Protein AF-A0A534LHX9-F1 (afdb_monomer_lite)

Structure (mmCIF, N/CA/C/O backbone):
data_AF-A0A534LHX9-F1
#
_entry.id   AF-A0A534LHX9-F1
#
loop_
_atom_site.group_PDB
_atom_site.id
_atom_site.type_symbol
_atom_site.label_atom_id
_atom_site.label_alt_id
_atom_site.label_comp_id
_atom_site.label_asym_id
_atom_site.label_entity_id
_atom_site.label_seq_id
_atom_site.pdbx_PDB_ins_code
_atom_site.Cartn_x
_atom_site.Cartn_y
_atom_site.Cartn_z
_atom_site.occupancy
_atom_site.B_iso_or_equiv
_atom_site.auth_seq_id
_atom_site.auth_comp_id
_atom_site.auth_asym_id
_atom_site.auth_atom_id
_atom_site.pdbx_PDB_model_num
ATOM 1 N N . MET A 1 1 ? -5.494 -17.357 -0.992 1.00 77.38 1 MET A N 1
ATOM 2 C CA . MET A 1 1 ? -5.774 -15.939 -0.676 1.00 77.38 1 MET A CA 1
ATOM 3 C C . MET A 1 1 ? -6.756 -15.791 0.473 1.00 77.38 1 MET A C 1
ATOM 5 O O . MET A 1 1 ? -6.434 -15.055 1.386 1.00 77.38 1 MET A O 1
ATOM 9 N N . GLU A 1 2 ? -7.878 -16.519 0.513 1.00 86.06 2 GLU A N 1
ATOM 10 C CA . GLU A 1 2 ? -8.877 -16.344 1.586 1.00 86.06 2 GLU A CA 1
ATOM 11 C C . GLU A 1 2 ? -8.335 -16.541 3.015 1.00 86.06 2 GLU A C 1
ATOM 13 O O . GLU A 1 2 ? -8.544 -15.684 3.865 1.00 86.06 2 GLU A O 1
ATOM 18 N N . ALA A 1 3 ? -7.594 -17.622 3.283 1.00 89.56 3 ALA A N 1
ATOM 19 C CA . ALA A 1 3 ? -7.007 -17.845 4.611 1.00 89.56 3 ALA A CA 1
ATOM 20 C C . ALA A 1 3 ? -6.029 -16.727 5.024 1.00 89.56 3 ALA A C 1
ATOM 22 O O . ALA A 1 3 ? -5.927 -16.385 6.199 1.00 89.56 3 ALA A O 1
ATOM 23 N N . TYR A 1 4 ? -5.335 -16.141 4.045 1.00 91.50 4 TYR A N 1
ATOM 24 C CA . TYR A 1 4 ? -4.425 -15.023 4.270 1.00 91.50 4 TYR A CA 1
ATOM 25 C C . TYR A 1 4 ? -5.195 -13.738 4.602 1.00 91.50 4 TYR A C 1
ATOM 27 O O . TYR A 1 4 ? -4.861 -13.075 5.577 1.00 91.50 4 TYR A O 1
ATOM 35 N N . ASP A 1 5 ? -6.261 -13.431 3.858 1.00 94.44 5 ASP A N 1
ATOM 36 C CA . ASP A 1 5 ? -7.147 -12.296 4.144 1.00 94.44 5 ASP A CA 1
ATOM 37 C C . ASP A 1 5 ? -7.748 -12.379 5.555 1.00 94.44 5 ASP A C 1
ATOM 39 O O . ASP A 1 5 ? -7.670 -11.421 6.315 1.00 94.44 5 ASP A O 1
ATOM 43 N N . VAL A 1 6 ? -8.255 -13.552 5.953 1.00 95.00 6 VAL A N 1
ATOM 44 C CA . VAL A 1 6 ? -8.791 -13.773 7.309 1.00 95.00 6 VAL A CA 1
ATOM 45 C C . VAL A 1 6 ? -7.724 -13.544 8.382 1.00 95.00 6 VAL A C 1
ATOM 47 O O . VAL A 1 6 ? -7.992 -12.890 9.386 1.00 95.00 6 VAL A O 1
ATOM 50 N N . ALA A 1 7 ? -6.504 -14.046 8.181 1.00 94.81 7 ALA A N 1
ATOM 51 C CA . ALA A 1 7 ? -5.428 -13.864 9.151 1.00 94.81 7 ALA A CA 1
ATOM 52 C C . ALA A 1 7 ? -5.038 -12.383 9.322 1.00 94.81 7 ALA A C 1
ATOM 54 O O . ALA A 1 7 ? -4.829 -11.925 10.448 1.00 94.81 7 ALA A O 1
ATOM 55 N N . VAL A 1 8 ? -4.964 -11.628 8.219 1.00 92.69 8 VAL A N 1
ATOM 56 C CA . VAL A 1 8 ? -4.650 -10.191 8.243 1.00 92.69 8 VAL A CA 1
ATOM 57 C C . VAL A 1 8 ? -5.782 -9.394 8.894 1.00 92.69 8 VAL A C 1
ATOM 59 O O . VAL A 1 8 ? -5.520 -8.577 9.777 1.00 92.69 8 VAL A O 1
ATOM 62 N N . GLU A 1 9 ? -7.031 -9.660 8.515 1.00 94.12 9 GLU A N 1
ATOM 63 C CA . GLU A 1 9 ? -8.220 -9.052 9.117 1.00 94.12 9 GLU A CA 1
ATOM 64 C C . GLU A 1 9 ? -8.238 -9.262 10.638 1.00 94.12 9 GLU A C 1
ATOM 66 O O . GLU A 1 9 ? -8.324 -8.297 11.401 1.00 94.12 9 GLU A O 1
ATOM 71 N N . SER A 1 10 ? -8.039 -10.501 11.088 1.00 92.06 10 SER A N 1
ATOM 72 C CA . SER A 1 10 ? -8.061 -10.851 12.509 1.00 92.06 10 SER A CA 1
ATOM 73 C C . SER A 1 10 ? -6.939 -10.176 13.302 1.00 92.06 10 SER A C 1
ATOM 75 O O . SER A 1 10 ? -7.162 -9.737 14.437 1.00 92.06 10 SER A O 1
ATOM 77 N N . LEU A 1 11 ? -5.747 -10.034 12.710 1.00 91.19 11 LEU A N 1
ATOM 78 C CA . LEU A 1 11 ? -4.638 -9.285 13.305 1.00 91.19 11 LEU A CA 1
ATOM 79 C C . LEU A 1 11 ? -5.000 -7.805 13.484 1.00 91.19 11 LEU A C 1
ATOM 81 O O . LEU A 1 11 ? -4.835 -7.258 14.576 1.00 91.19 11 LEU A O 1
ATOM 85 N N . LEU A 1 12 ? -5.528 -7.159 12.441 1.00 88.75 12 LEU A N 1
ATOM 86 C CA . LEU A 1 12 ? -5.931 -5.753 12.503 1.00 88.75 12 LEU A CA 1
ATOM 87 C C . LEU A 1 12 ? -7.052 -5.526 13.525 1.00 88.75 12 LEU A C 1
ATOM 89 O O . LEU A 1 12 ? -7.005 -4.562 14.294 1.00 88.75 12 LEU A O 1
ATOM 93 N N . ALA A 1 13 ? -8.024 -6.438 13.593 1.00 88.06 13 ALA A N 1
ATOM 94 C CA . ALA A 1 13 ? -9.091 -6.393 14.584 1.00 88.06 13 ALA A CA 1
ATOM 95 C C . ALA A 1 13 ? -8.539 -6.523 16.016 1.00 88.06 13 ALA A C 1
ATOM 97 O O . ALA A 1 13 ? -8.968 -5.803 16.920 1.00 88.06 13 ALA A O 1
ATOM 98 N N . ALA A 1 14 ? -7.555 -7.401 16.237 1.00 87.62 14 ALA A N 1
ATOM 99 C CA . ALA A 1 14 ? -6.890 -7.536 17.530 1.00 87.62 14 ALA A CA 1
ATOM 100 C C . ALA A 1 14 ? -6.117 -6.265 17.924 1.00 87.62 14 ALA A C 1
ATOM 102 O O . ALA A 1 14 ? -6.218 -5.829 19.071 1.00 87.62 14 ALA A O 1
ATOM 103 N N . MET A 1 15 ? -5.413 -5.630 16.979 1.00 85.00 15 MET A N 1
ATOM 104 C CA . MET A 1 15 ? -4.697 -4.366 17.207 1.00 85.00 15 MET A CA 1
ATOM 105 C C . MET A 1 15 ? -5.636 -3.209 17.568 1.00 85.00 15 MET A C 1
ATOM 107 O O . MET A 1 15 ? -5.311 -2.393 18.432 1.00 85.00 15 MET A O 1
ATOM 111 N N . LEU A 1 16 ? -6.813 -3.136 16.937 1.00 82.06 16 LEU A N 1
ATOM 112 C CA . LEU A 1 16 ? -7.829 -2.153 17.313 1.00 82.06 16 LEU A CA 1
ATOM 113 C C . LEU A 1 16 ? -8.329 -2.367 18.743 1.00 82.06 16 LEU A C 1
ATOM 115 O O . LEU A 1 16 ? -8.504 -1.392 19.473 1.00 82.06 16 LEU A O 1
ATOM 119 N N . ARG A 1 17 ? -8.543 -3.622 19.159 1.00 80.62 17 ARG A N 1
ATOM 120 C CA . ARG A 1 17 ? -9.022 -3.956 20.510 1.00 80.62 17 ARG A CA 1
ATOM 121 C C . ARG A 1 17 ? -7.969 -3.703 21.591 1.00 80.62 17 ARG A C 1
ATOM 123 O O . ARG A 1 17 ? -8.324 -3.242 22.671 1.00 80.62 17 ARG A O 1
ATOM 130 N N . SER A 1 18 ? -6.690 -3.951 21.309 1.00 77.44 18 SER A N 1
ATOM 131 C CA . SER A 1 18 ? -5.619 -3.918 22.318 1.00 77.44 18 SER A CA 1
ATOM 132 C C . SER A 1 18 ? -5.132 -2.524 22.724 1.00 77.44 18 SER A C 1
ATOM 134 O O . SER A 1 18 ? -4.439 -2.403 23.733 1.00 77.44 18 SER A O 1
ATOM 136 N N . ARG A 1 19 ? -5.473 -1.454 21.988 1.00 70.12 19 ARG A N 1
ATOM 137 C CA . ARG A 1 19 ? -5.071 -0.094 22.393 1.00 70.12 19 ARG A CA 1
ATOM 138 C C . ARG A 1 19 ? -5.670 0.292 23.755 1.00 70.12 19 ARG A C 1
ATOM 140 O O . ARG A 1 19 ? -6.773 -0.121 24.104 1.00 70.12 19 ARG A O 1
ATOM 147 N N . GLY A 1 20 ? -4.936 1.083 24.537 1.00 61.03 20 GLY A N 1
ATOM 148 C CA . GLY A 1 20 ? -5.417 1.643 25.805 1.00 61.03 20 GLY A CA 1
ATOM 149 C C . GLY A 1 20 ? -6.335 2.863 25.607 1.00 61.03 20 GLY A C 1
ATOM 150 O O . GLY A 1 20 ? -6.548 3.291 24.473 1.00 61.03 20 GLY A O 1
ATOM 151 N N . PRO A 1 21 ? -6.866 3.458 26.691 1.00 58.38 21 PRO A N 1
ATOM 152 C CA . PRO A 1 21 ? -7.695 4.673 26.652 1.00 58.38 21 PRO A CA 1
ATOM 153 C C . PRO A 1 21 ? -6.949 5.950 26.213 1.00 58.38 21 PRO A C 1
ATOM 155 O O . PRO A 1 21 ? -7.540 7.025 26.151 1.00 58.38 21 PRO A O 1
ATOM 158 N N . SER A 1 22 ? -5.643 5.867 25.951 1.00 55.41 22 SER A N 1
ATOM 159 C CA . SER A 1 22 ? -4.772 7.011 25.693 1.00 55.41 22 SER A CA 1
ATOM 160 C C . SER A 1 22 ? -4.939 7.581 24.276 1.00 55.41 22 SER A C 1
ATOM 162 O O . SER A 1 22 ? -4.227 7.217 23.345 1.00 55.41 22 SER A O 1
ATOM 164 N N . GLY A 1 23 ? -5.871 8.527 24.139 1.00 53.28 23 GLY A N 1
ATOM 165 C CA . GLY A 1 23 ? -5.784 9.728 23.289 1.00 53.28 23 GLY A CA 1
ATOM 166 C C . GLY A 1 23 ? -5.866 9.588 21.76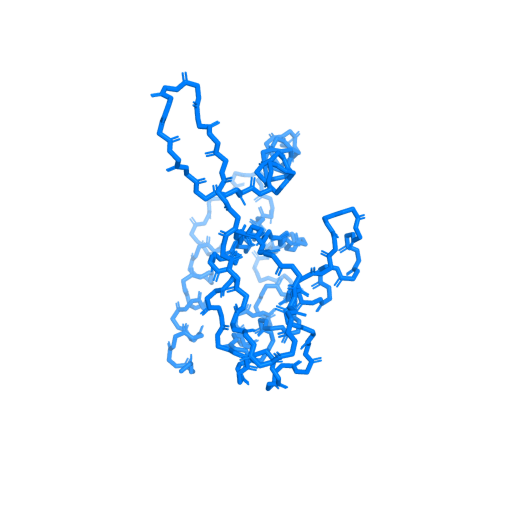4 1.00 53.28 23 GLY A C 1
ATOM 167 O O . GLY A 1 23 ? -6.494 10.423 21.124 1.00 53.28 23 GLY A O 1
ATOM 168 N N . GLN A 1 24 ? -5.287 8.556 21.150 1.00 60.25 24 GLN A N 1
ATOM 169 C CA . GLN A 1 24 ? -5.386 8.374 19.702 1.00 60.25 24 GLN A CA 1
ATOM 170 C C . GLN A 1 24 ? -6.580 7.495 19.352 1.00 60.25 24 GLN A C 1
ATOM 172 O O . GLN A 1 24 ? -6.511 6.265 19.409 1.00 60.25 24 GLN A O 1
ATOM 177 N N . SER A 1 25 ? -7.663 8.151 18.945 1.00 66.25 25 SER A N 1
ATOM 178 C CA . SER A 1 25 ? -8.908 7.515 18.520 1.00 66.25 25 SER A CA 1
ATOM 179 C C . SER A 1 25 ? -8.758 6.676 17.244 1.00 66.25 25 SER A C 1
ATOM 181 O O . SER A 1 25 ? -9.617 5.829 16.979 1.00 66.25 25 SER A O 1
ATOM 183 N N . HIS A 1 26 ? -7.704 6.896 16.440 1.00 76.50 26 HIS A N 1
ATOM 184 C CA . HIS A 1 26 ? -7.556 6.268 15.125 1.00 76.50 26 HIS A CA 1
ATOM 185 C C . HIS A 1 26 ? -6.271 5.437 14.961 1.00 76.50 26 HIS A C 1
ATOM 187 O O . HIS A 1 26 ? -5.193 5.818 15.419 1.00 76.50 26 HIS A O 1
ATOM 193 N N . LEU A 1 27 ? -6.377 4.316 14.238 1.00 84.62 27 LEU A N 1
ATOM 194 C CA . LEU A 1 27 ? -5.227 3.593 13.678 1.00 84.62 27 LEU A CA 1
ATOM 195 C C . LEU A 1 27 ? -5.035 4.027 12.219 1.00 84.62 27 LEU A C 1
ATOM 197 O O . LEU A 1 27 ? -6.017 4.100 11.492 1.00 84.62 27 LEU A O 1
ATOM 201 N N . HIS A 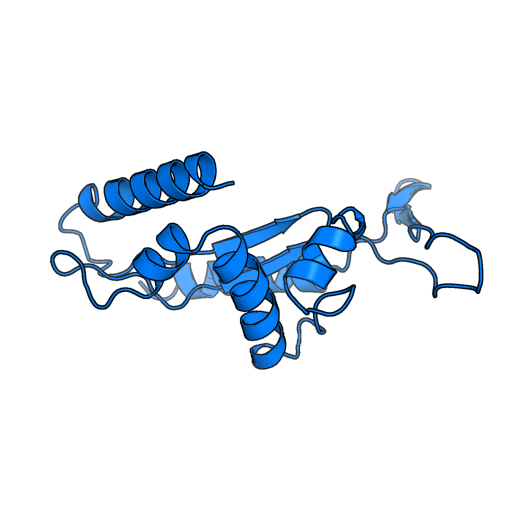1 28 ? -3.807 4.293 11.771 1.00 88.25 28 HIS A N 1
ATOM 202 C CA . HIS A 1 28 ? -3.524 4.707 10.390 1.00 88.25 28 HIS A CA 1
ATOM 203 C C . HIS A 1 28 ? -3.010 3.515 9.568 1.00 88.25 28 HIS A C 1
ATOM 205 O O . HIS A 1 28 ? -1.841 3.156 9.718 1.00 88.25 28 HIS A O 1
ATOM 211 N N . PRO A 1 29 ? -3.835 2.879 8.713 1.00 90.00 29 PRO A N 1
ATOM 212 C CA . PRO A 1 29 ? -3.363 1.807 7.847 1.00 90.00 29 PRO A CA 1
ATOM 213 C C . PRO A 1 29 ? -2.417 2.369 6.788 1.00 90.00 29 PRO A C 1
ATOM 215 O O . PRO A 1 29 ? -2.745 3.333 6.091 1.00 90.00 29 PRO A O 1
ATOM 218 N N . ILE A 1 30 ? -1.265 1.726 6.639 1.00 92.12 30 ILE A N 1
ATOM 219 C CA . ILE A 1 30 ? -0.313 1.999 5.568 1.00 92.12 30 ILE A CA 1
ATOM 220 C C . ILE A 1 30 ? -0.097 0.696 4.807 1.00 92.12 30 ILE A C 1
ATOM 222 O O . ILE A 1 30 ? 0.377 -0.285 5.376 1.00 92.12 30 ILE A O 1
ATOM 226 N N . PHE A 1 31 ? -0.434 0.697 3.522 1.00 91.56 31 PHE A N 1
ATOM 227 C CA . PHE A 1 31 ? -0.198 -0.427 2.626 1.00 91.56 31 PHE A CA 1
ATOM 228 C C . PHE A 1 31 ? 0.990 -0.108 1.725 1.00 91.56 31 PHE A C 1
ATOM 230 O O . PHE A 1 31 ? 0.987 0.893 1.006 1.00 91.56 31 PHE A O 1
ATOM 237 N N . VAL A 1 32 ? 2.002 -0.975 1.763 1.00 90.25 32 VAL A N 1
ATOM 238 C CA . VAL A 1 32 ? 3.198 -0.863 0.925 1.00 90.25 32 VAL A CA 1
ATOM 239 C C . VAL A 1 32 ? 3.232 -2.045 -0.033 1.00 90.25 32 VAL A C 1
ATOM 241 O O . VAL A 1 32 ? 3.485 -3.181 0.366 1.00 90.25 32 VAL A O 1
ATOM 244 N N . PHE A 1 33 ? 2.991 -1.773 -1.310 1.00 88.12 33 PHE A N 1
ATOM 245 C CA . PHE A 1 33 ? 3.135 -2.750 -2.381 1.00 88.12 33 PHE A CA 1
ATOM 246 C C . PHE A 1 33 ? 4.605 -2.793 -2.765 1.00 88.12 33 PHE A C 1
ATOM 248 O O . PHE A 1 33 ? 5.152 -1.791 -3.211 1.00 88.12 33 PHE A O 1
ATOM 255 N N . THR A 1 34 ? 5.270 -3.923 -2.551 1.00 84.06 34 THR A N 1
ATOM 256 C CA . THR A 1 34 ? 6.701 -4.064 -2.850 1.00 84.06 34 THR A CA 1
ATOM 257 C C . THR A 1 34 ? 6.917 -4.882 -4.112 1.00 84.06 34 THR A C 1
ATOM 259 O O . THR A 1 34 ? 6.109 -5.754 -4.429 1.00 84.06 34 THR A O 1
ATOM 262 N N . LYS A 1 35 ? 8.025 -4.605 -4.812 1.00 79.31 35 LYS A N 1
ATOM 263 C CA . LYS A 1 35 ? 8.429 -5.294 -6.045 1.00 79.31 35 LYS A CA 1
ATOM 264 C C . LYS A 1 35 ? 7.331 -5.273 -7.108 1.00 79.31 35 LYS A C 1
ATOM 266 O O . LYS A 1 35 ? 6.975 -6.312 -7.660 1.00 79.31 35 LYS A O 1
ATOM 271 N N . PHE A 1 36 ? 6.762 -4.095 -7.372 1.00 77.44 36 PHE A N 1
ATOM 272 C CA . PHE A 1 36 ? 5.673 -3.965 -8.342 1.00 77.44 36 PHE A CA 1
ATOM 273 C C . PHE A 1 36 ? 6.070 -4.440 -9.752 1.00 77.44 36 PHE A C 1
ATOM 275 O O . PHE A 1 36 ? 5.258 -5.003 -10.475 1.00 77.44 36 PHE A O 1
ATOM 282 N N . ASP A 1 37 ? 7.353 -4.314 -10.093 1.00 70.44 37 ASP A N 1
ATOM 283 C CA . ASP A 1 37 ? 7.992 -4.877 -11.289 1.00 70.44 37 ASP A CA 1
ATOM 284 C C . ASP A 1 37 ? 7.873 -6.408 -11.418 1.00 70.44 37 ASP A C 1
ATOM 286 O O . ASP A 1 37 ? 8.023 -6.956 -12.508 1.00 70.44 37 ASP A O 1
ATOM 290 N N . SER A 1 38 ? 7.610 -7.096 -10.307 1.00 70.62 38 SER A N 1
ATOM 291 C CA . SER A 1 38 ? 7.527 -8.552 -10.204 1.00 70.62 38 SER A CA 1
ATOM 292 C C . SER A 1 38 ? 6.099 -9.054 -9.954 1.00 70.62 38 SER A C 1
ATOM 294 O O . SER A 1 38 ? 5.907 -10.253 -9.739 1.00 70.62 38 SER A O 1
ATOM 296 N N . VAL A 1 39 ? 5.089 -8.174 -9.946 1.00 74.25 39 VAL A N 1
ATOM 297 C CA . VAL A 1 39 ? 3.694 -8.601 -9.770 1.00 74.25 39 VAL A CA 1
ATOM 298 C C . VAL A 1 39 ? 3.248 -9.365 -11.014 1.00 74.25 39 VAL A C 1
ATOM 300 O O . VAL A 1 39 ? 3.451 -8.914 -12.139 1.00 74.25 39 VAL A O 1
ATOM 303 N N . ASP A 1 40 ? 2.634 -10.535 -10.816 1.00 78.31 40 ASP A N 1
ATOM 304 C CA . ASP A 1 40 ? 2.122 -11.354 -11.917 1.00 78.31 40 ASP A CA 1
ATOM 305 C C . ASP A 1 40 ? 1.094 -10.547 -12.738 1.00 78.31 40 ASP A C 1
ATOM 307 O O . ASP A 1 40 ? 0.053 -10.159 -12.192 1.00 78.31 40 ASP A O 1
ATOM 311 N N . PRO A 1 41 ? 1.314 -10.338 -14.052 1.00 79.69 41 PRO A N 1
ATOM 312 C CA . PRO A 1 41 ? 0.352 -9.661 -14.915 1.00 79.69 41 PRO A CA 1
ATOM 313 C C . PRO A 1 41 ? -1.042 -10.291 -14.874 1.00 79.69 41 PRO A C 1
ATOM 315 O O . PRO A 1 41 ? -2.038 -9.601 -15.073 1.00 79.69 41 PRO A O 1
ATOM 318 N N . LYS A 1 42 ? -1.159 -11.597 -14.593 1.00 82.62 42 LYS A N 1
ATOM 319 C CA . LYS A 1 42 ? -2.465 -12.245 -14.411 1.00 82.62 42 LYS A CA 1
ATOM 320 C C . LYS A 1 42 ? -3.207 -11.707 -13.192 1.00 82.62 42 LYS A C 1
ATOM 322 O O . LYS A 1 42 ? -4.422 -11.561 -13.266 1.00 82.62 42 LYS A O 1
ATOM 327 N N . ALA A 1 43 ? -2.507 -11.395 -12.101 1.00 81.00 43 ALA A N 1
ATOM 328 C CA . ALA A 1 43 ? -3.113 -10.806 -10.911 1.00 81.00 43 ALA A CA 1
ATOM 329 C C . ALA A 1 43 ? -3.605 -9.376 -11.191 1.00 81.00 43 ALA A C 1
ATOM 331 O O . ALA A 1 43 ? -4.745 -9.052 -10.859 1.00 81.00 43 ALA A O 1
ATOM 332 N N . LEU A 1 44 ? -2.803 -8.565 -11.892 1.00 84.38 44 LEU A N 1
ATOM 333 C CA . LEU A 1 44 ? -3.188 -7.203 -12.295 1.00 84.38 44 LEU A CA 1
ATOM 334 C C . LEU A 1 44 ? -4.376 -7.202 -13.265 1.00 84.38 44 LEU A C 1
ATOM 336 O O . LEU A 1 44 ? -5.356 -6.490 -13.050 1.00 84.38 44 LEU A O 1
ATOM 340 N N . ARG A 1 45 ? -4.354 -8.081 -14.275 1.00 84.25 45 ARG A N 1
ATOM 341 C CA . ARG A 1 45 ? -5.486 -8.275 -15.197 1.00 84.25 45 ARG A CA 1
ATOM 342 C C . ARG A 1 45 ? -6.738 -8.746 -14.477 1.00 84.25 45 ARG A C 1
ATOM 344 O O . ARG A 1 45 ? -7.827 -8.277 -14.780 1.00 84.25 45 ARG A O 1
ATOM 351 N N . ALA A 1 46 ? -6.597 -9.657 -13.517 1.00 84.31 46 ALA A N 1
ATOM 352 C CA . ALA A 1 46 ? -7.723 -10.128 -12.727 1.00 84.31 46 ALA A CA 1
ATOM 353 C C . ALA A 1 46 ? -8.338 -8.989 -11.891 1.00 84.31 46 ALA A C 1
ATOM 355 O O . ALA A 1 46 ? -9.553 -8.950 -11.720 1.00 84.31 46 ALA A O 1
ATOM 356 N N . ALA A 1 47 ? -7.526 -8.046 -11.408 1.00 83.62 47 ALA A N 1
ATOM 357 C CA . ALA A 1 47 ? -7.990 -6.818 -10.761 1.00 83.62 47 ALA A CA 1
ATOM 358 C C . ALA A 1 47 ? -8.486 -5.742 -11.749 1.00 83.62 47 ALA A C 1
ATOM 360 O O . ALA A 1 47 ? -8.999 -4.721 -11.309 1.00 83.62 47 ALA A O 1
ATOM 361 N N . ASN A 1 48 ? -8.389 -5.970 -13.063 1.00 86.69 48 ASN A N 1
ATOM 362 C CA . ASN A 1 48 ? -8.738 -5.009 -14.111 1.00 86.69 48 ASN A CA 1
ATOM 363 C C . ASN A 1 48 ? -8.028 -3.652 -13.946 1.00 86.69 48 ASN A C 1
ATOM 365 O O . ASN A 1 48 ? -8.626 -2.589 -14.109 1.00 86.69 48 ASN A O 1
ATOM 369 N N . VAL A 1 49 ? -6.742 -3.694 -13.598 1.00 87.31 49 VAL A N 1
ATOM 370 C CA . VAL A 1 49 ? -5.895 -2.506 -13.464 1.00 87.31 49 VAL A CA 1
ATOM 371 C C . VAL A 1 49 ? -4.736 -2.550 -14.461 1.00 87.31 49 VAL A C 1
ATOM 373 O O . VAL A 1 49 ? -4.379 -3.615 -14.964 1.00 87.31 49 VAL A O 1
ATOM 376 N N . GLY A 1 50 ? -4.153 -1.385 -14.764 1.00 83.88 50 GLY A N 1
ATOM 377 C CA . GLY A 1 50 ? -2.979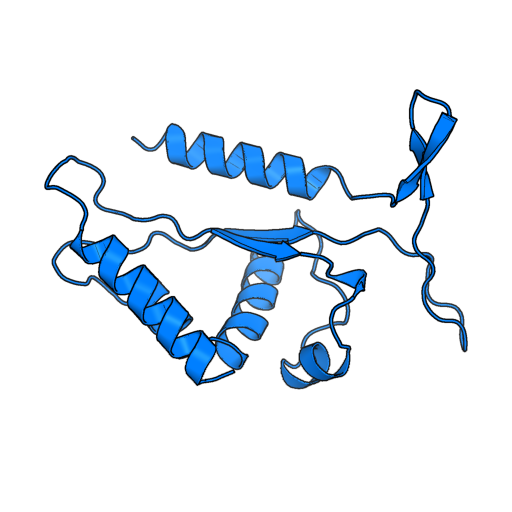 -1.290 -15.639 1.00 83.88 50 GLY A CA 1
ATOM 378 C C . GLY A 1 50 ? -1.740 -1.980 -15.057 1.00 83.88 50 GLY A C 1
ATOM 379 O O . GLY A 1 50 ? -1.676 -2.238 -13.858 1.00 83.88 50 GLY A O 1
ATOM 380 N N . ASP A 1 51 ? -0.732 -2.235 -15.892 1.00 78.69 51 ASP A N 1
ATOM 381 C CA . ASP A 1 51 ? 0.485 -2.975 -15.508 1.00 78.69 51 ASP A CA 1
ATOM 382 C C . ASP A 1 51 ? 1.404 -2.218 -14.526 1.00 78.69 51 ASP A C 1
ATOM 384 O O . ASP A 1 51 ? 2.307 -2.806 -13.937 1.00 78.69 51 ASP A O 1
ATOM 388 N N . ALA A 1 52 ? 1.182 -0.915 -14.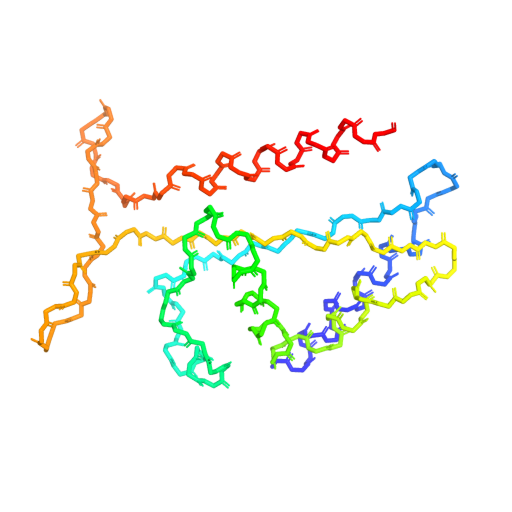342 1.00 81.31 52 ALA A N 1
ATOM 389 C CA . ALA A 1 52 ? 1.921 -0.067 -13.414 1.00 81.31 52 ALA A CA 1
ATOM 390 C C . ALA A 1 52 ? 0.959 0.859 -12.649 1.00 81.31 52 ALA A C 1
ATOM 392 O O . ALA A 1 52 ? -0.077 1.254 -13.201 1.00 81.31 52 ALA A O 1
ATOM 393 N N . PRO A 1 53 ? 1.285 1.240 -11.399 1.00 84.56 53 PRO A N 1
ATOM 394 C CA . PRO A 1 53 ? 0.479 2.190 -10.650 1.00 84.56 53 PRO A CA 1
ATOM 395 C C . PRO A 1 53 ? 0.553 3.588 -11.295 1.00 84.56 53 PRO A C 1
ATOM 397 O O . PRO A 1 53 ? 1.593 3.954 -11.851 1.00 84.56 53 PRO A O 1
ATOM 400 N N . PRO A 1 54 ? -0.507 4.411 -11.184 1.00 84.81 54 PRO A N 1
ATOM 401 C CA . PRO A 1 54 ? -0.476 5.816 -11.601 1.00 84.81 54 PRO A CA 1
ATOM 402 C C . PRO A 1 54 ? 0.622 6.593 -10.874 1.00 84.81 54 PRO A C 1
ATOM 404 O O . PRO A 1 54 ? 0.932 6.250 -9.745 1.00 84.81 54 PRO A O 1
ATOM 407 N N . GLU A 1 55 ? 1.165 7.665 -11.451 1.00 80.19 55 GLU A N 1
ATOM 408 C CA . GLU A 1 55 ? 2.209 8.503 -10.823 1.00 80.19 55 GLU A CA 1
ATOM 409 C C . GLU A 1 55 ? 1.867 8.946 -9.386 1.00 80.19 55 GLU A C 1
ATOM 411 O O . GLU A 1 55 ? 0.702 9.164 -9.050 1.00 80.19 55 GLU A O 1
ATOM 416 N N . ALA A 1 56 ? 2.888 9.113 -8.538 1.00 73.62 56 ALA A N 1
ATOM 417 C CA . ALA A 1 56 ? 2.730 9.449 -7.117 1.00 73.62 56 ALA A CA 1
ATOM 418 C C . ALA A 1 56 ? 1.940 10.744 -6.861 1.00 73.62 56 ALA A C 1
ATOM 420 O O . ALA A 1 56 ? 1.186 10.833 -5.895 1.00 73.62 56 ALA A O 1
ATOM 421 N N . GLU A 1 57 ? 2.061 11.721 -7.761 1.00 75.31 57 GLU A N 1
ATOM 422 C CA . GLU A 1 57 ? 1.353 13.006 -7.697 1.00 75.31 57 GLU A CA 1
ATOM 423 C C . GLU A 1 57 ? -0.166 12.852 -7.907 1.00 75.31 57 GLU A C 1
ATOM 425 O O . GLU A 1 57 ? -0.961 13.677 -7.456 1.00 75.31 57 GLU A O 1
ATOM 430 N N . LYS A 1 58 ? -0.606 11.756 -8.539 1.00 81.12 58 LYS A N 1
ATOM 431 C CA . LYS A 1 58 ? -2.016 11.458 -8.825 1.00 81.12 58 LYS A CA 1
ATOM 432 C C . LYS A 1 58 ? -2.650 10.677 -7.675 1.00 81.12 58 LYS A C 1
ATOM 434 O O . LYS A 1 58 ? -3.087 9.539 -7.848 1.00 81.12 58 LYS A O 1
ATOM 439 N N . ALA A 1 59 ? -2.738 11.309 -6.504 1.00 79.06 59 ALA A N 1
ATOM 440 C CA . ALA A 1 59 ? -3.192 10.674 -5.263 1.00 79.06 59 ALA A CA 1
ATOM 441 C C . ALA A 1 59 ? -4.539 9.930 -5.395 1.00 79.06 59 ALA A C 1
ATOM 443 O O . ALA A 1 59 ? -4.653 8.794 -4.948 1.00 79.06 59 ALA A O 1
ATOM 444 N N . GLY A 1 60 ? -5.542 10.530 -6.050 1.00 85.62 60 GLY A N 1
ATOM 445 C CA . GLY A 1 60 ? -6.860 9.908 -6.257 1.00 85.62 60 GLY A CA 1
ATOM 446 C C . GLY A 1 60 ? -6.794 8.611 -7.077 1.00 85.62 60 GLY A C 1
ATOM 447 O O . GLY A 1 60 ? -7.089 7.546 -6.535 1.00 85.62 60 GLY A O 1
ATOM 448 N N . PRO A 1 6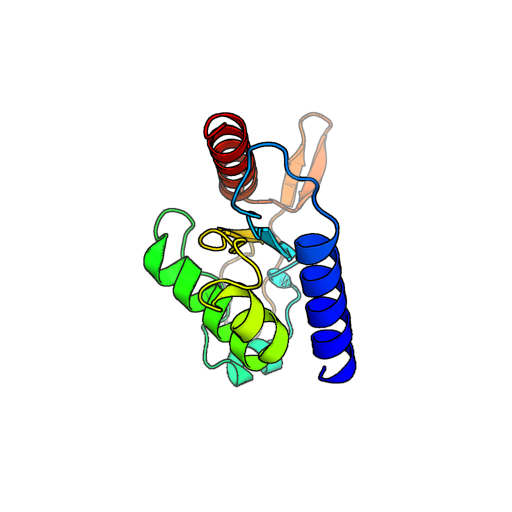1 ? -6.354 8.668 -8.350 1.00 86.69 61 PRO A N 1
ATOM 449 C CA . PRO A 1 61 ? -6.171 7.478 -9.183 1.00 86.69 61 PRO A CA 1
ATOM 450 C C . PRO A 1 61 ? -5.301 6.399 -8.533 1.00 86.69 61 PRO A C 1
ATOM 452 O O . PRO A 1 61 ? -5.582 5.209 -8.666 1.00 86.69 61 PRO A O 1
ATOM 455 N N . ARG A 1 62 ? -4.259 6.804 -7.801 1.00 87.19 62 ARG A N 1
ATOM 456 C CA . ARG A 1 62 ? -3.346 5.894 -7.107 1.00 87.19 62 ARG A CA 1
ATOM 457 C C . ARG A 1 62 ? -4.023 5.164 -5.944 1.00 87.19 62 ARG A C 1
ATOM 459 O O . ARG A 1 62 ? -3.861 3.951 -5.828 1.00 87.19 62 ARG A O 1
ATOM 466 N N . SER A 1 63 ? -4.829 5.858 -5.137 1.00 89.81 63 SER A N 1
ATOM 467 C CA . SER A 1 63 ? -5.670 5.219 -4.116 1.00 89.81 63 SER A CA 1
ATOM 468 C C . SER A 1 63 ? -6.662 4.240 -4.743 1.00 89.81 63 SER A C 1
ATOM 470 O O . SER A 1 63 ? -6.733 3.099 -4.303 1.00 89.81 63 SER A O 1
ATOM 472 N N . THR A 1 64 ? -7.366 4.636 -5.810 1.00 91.62 64 THR A N 1
ATOM 473 C CA . THR A 1 64 ? -8.318 3.754 -6.508 1.00 91.62 64 THR A CA 1
ATOM 474 C C . THR A 1 64 ? -7.642 2.494 -7.044 1.00 91.62 64 THR A C 1
ATOM 476 O O . THR A 1 64 ? -8.175 1.395 -6.895 1.00 91.62 64 THR A O 1
ATOM 479 N N . TYR A 1 65 ? -6.449 2.633 -7.624 1.00 91.62 65 TYR A N 1
ATOM 480 C CA . TYR A 1 65 ? -5.656 1.510 -8.115 1.00 91.62 65 TYR A CA 1
ATOM 481 C C . TYR A 1 65 ? -5.307 0.525 -6.988 1.00 91.62 65 TYR A C 1
ATOM 483 O O . TYR A 1 65 ? -5.537 -0.677 -7.117 1.00 91.62 65 TYR A O 1
ATOM 491 N N . ALA A 1 66 ? -4.803 1.034 -5.859 1.00 92.25 66 ALA A N 1
ATOM 492 C CA . ALA A 1 66 ? -4.441 0.216 -4.701 1.00 92.25 66 ALA A CA 1
ATOM 493 C C . ALA A 1 66 ? -5.655 -0.508 -4.110 1.00 92.25 66 ALA A C 1
ATOM 495 O O . ALA A 1 66 ? -5.609 -1.709 -3.848 1.00 92.25 66 ALA A O 1
ATOM 496 N N . GLU A 1 67 ? -6.744 0.234 -3.918 1.00 93.06 67 GLU A N 1
ATOM 497 C CA . GLU A 1 67 ? -7.988 -0.282 -3.362 1.00 93.06 67 GLU A CA 1
ATOM 498 C C . GLU A 1 67 ? -8.582 -1.374 -4.245 1.00 93.06 67 GLU A C 1
ATOM 500 O O . GLU A 1 67 ? -8.975 -2.407 -3.724 1.00 93.06 67 GLU A O 1
ATOM 505 N N . THR A 1 68 ? -8.546 -1.216 -5.570 1.00 93.50 68 THR A N 1
ATOM 506 C CA . THR A 1 68 ? -9.035 -2.242 -6.506 1.00 93.50 68 THR A CA 1
ATOM 507 C C . THR A 1 68 ? -8.255 -3.554 -6.370 1.00 93.50 68 THR A C 1
ATOM 509 O O . THR A 1 68 ? -8.844 -4.637 -6.360 1.00 93.50 68 THR A O 1
ATOM 512 N N . ILE A 1 69 ? -6.927 -3.477 -6.215 1.00 90.94 69 ILE A N 1
ATOM 513 C CA . ILE A 1 69 ? -6.091 -4.663 -5.977 1.00 90.94 69 ILE A CA 1
ATOM 514 C C . ILE A 1 69 ? -6.442 -5.292 -4.620 1.00 90.94 69 ILE A C 1
ATOM 516 O O . ILE A 1 69 ? -6.657 -6.503 -4.535 1.00 90.94 69 ILE A O 1
ATOM 520 N N . LEU A 1 70 ? -6.518 -4.490 -3.556 1.00 92.12 70 LEU A N 1
ATOM 521 C CA . LEU A 1 70 ? -6.776 -4.994 -2.204 1.00 92.12 70 LEU A CA 1
ATOM 522 C C . LEU A 1 70 ? -8.193 -5.538 -2.045 1.00 92.12 70 LEU A C 1
ATOM 524 O O . LEU A 1 70 ? -8.356 -6.559 -1.401 1.00 92.12 70 LEU A O 1
ATOM 528 N N . ASP A 1 71 ? -9.204 -4.943 -2.666 1.00 93.00 71 ASP A N 1
ATOM 529 C CA . ASP A 1 71 ? -10.583 -5.435 -2.603 1.00 93.00 71 ASP A CA 1
ATOM 530 C C . ASP A 1 71 ? -10.734 -6.801 -3.261 1.00 93.00 71 ASP A C 1
ATOM 532 O O . ASP A 1 71 ? -11.516 -7.637 -2.809 1.00 93.00 71 ASP A O 1
ATOM 536 N N . ARG A 1 72 ? -9.947 -7.071 -4.304 1.00 90.25 72 ARG A N 1
ATOM 537 C CA . ARG A 1 72 ? -9.934 -8.387 -4.938 1.00 90.25 72 ARG A CA 1
ATOM 538 C C . ARG A 1 72 ? -9.228 -9.441 -4.087 1.00 90.25 72 ARG A C 1
ATOM 540 O O . ARG A 1 72 ? -9.631 -10.603 -4.087 1.00 90.25 72 ARG A O 1
ATOM 547 N N . HIS A 1 73 ? -8.134 -9.066 -3.431 1.00 88.56 73 HIS A N 1
ATOM 548 C CA . HIS A 1 73 ? -7.221 -10.019 -2.800 1.00 88.56 73 HIS A CA 1
ATOM 549 C C . HIS A 1 73 ? -7.385 -10.143 -1.283 1.00 88.56 73 HIS A C 1
ATOM 551 O O . HIS A 1 73 ? -7.072 -11.203 -0.739 1.00 88.56 73 HIS A O 1
ATOM 557 N N . LEU A 1 74 ? -7.872 -9.089 -0.633 1.00 92.75 74 LEU A N 1
ATOM 558 C CA . LEU A 1 74 ? -8.082 -8.928 0.806 1.00 92.75 74 LEU A CA 1
ATOM 559 C C . LEU A 1 74 ? -9.446 -8.258 1.122 1.00 92.75 74 LEU A C 1
ATOM 561 O O . LEU A 1 74 ? -9.491 -7.244 1.831 1.00 92.75 74 LEU A O 1
ATOM 565 N N . PRO A 1 75 ? -10.573 -8.767 0.584 1.00 94.38 75 PRO A N 1
ATOM 566 C CA . PRO A 1 75 ? -11.882 -8.135 0.749 1.00 94.38 75 PRO A CA 1
ATOM 567 C C . PRO A 1 75 ? -12.314 -7.983 2.215 1.00 94.38 75 PRO A C 1
ATOM 569 O O . PRO A 1 75 ? -12.874 -6.947 2.576 1.00 94.38 75 PRO A O 1
ATOM 572 N N . LYS A 1 76 ? -12.051 -8.973 3.083 1.00 94.31 76 LYS A N 1
ATOM 573 C CA . LYS A 1 76 ? -12.436 -8.922 4.506 1.00 94.31 76 LYS A CA 1
ATOM 574 C C . LYS A 1 76 ? -11.606 -7.876 5.249 1.00 94.31 76 LYS A C 1
ATOM 576 O O . LYS A 1 76 ? -12.157 -7.057 5.984 1.00 94.31 76 LYS A O 1
ATOM 581 N N . THR A 1 77 ? -10.301 -7.839 4.985 1.00 93.88 77 THR A N 1
ATOM 582 C CA . THR A 1 77 ? -9.386 -6.821 5.519 1.00 93.88 77 THR A CA 1
ATOM 583 C C . THR A 1 77 ? -9.826 -5.413 5.119 1.00 93.88 77 THR A C 1
ATOM 585 O O . THR A 1 77 ? -9.915 -4.528 5.971 1.00 93.88 77 THR A O 1
ATOM 588 N N . MET A 1 78 ? -10.138 -5.183 3.839 1.00 94.31 78 MET A N 1
ATOM 589 C CA . MET A 1 78 ? -10.550 -3.859 3.363 1.00 94.31 78 MET A CA 1
ATOM 590 C C . MET A 1 78 ? -11.925 -3.448 3.891 1.00 94.31 78 MET A C 1
ATOM 592 O O . MET A 1 78 ? -12.122 -2.276 4.221 1.00 94.31 78 MET A O 1
ATOM 596 N N . ALA A 1 79 ? -12.856 -4.393 4.045 1.00 93.00 79 ALA A N 1
ATOM 597 C CA . ALA A 1 79 ? -14.135 -4.138 4.701 1.00 93.00 79 ALA A CA 1
ATOM 598 C C . ALA A 1 79 ? -13.943 -3.687 6.158 1.00 93.00 79 ALA A C 1
ATOM 600 O O . ALA A 1 79 ? -14.542 -2.694 6.573 1.00 93.00 79 ALA A O 1
ATOM 601 N N . LEU A 1 80 ? -13.054 -4.347 6.911 1.00 91.44 80 LEU A N 1
ATOM 602 C CA . LEU A 1 80 ? -12.702 -3.943 8.273 1.00 91.44 80 LEU A CA 1
ATOM 603 C C . LEU A 1 80 ? -12.057 -2.547 8.300 1.00 91.44 80 LEU A C 1
ATOM 605 O O . LEU A 1 80 ? -12.465 -1.704 9.099 1.00 91.44 80 LEU A O 1
ATOM 609 N N . VAL A 1 81 ? -11.103 -2.266 7.407 1.00 91.00 81 VAL A N 1
ATOM 610 C CA . VAL A 1 81 ? -10.429 -0.955 7.326 1.00 91.00 81 VAL A CA 1
ATOM 611 C C . VAL A 1 81 ? -11.409 0.178 7.009 1.00 91.00 81 VAL A C 1
ATOM 613 O O . VAL A 1 81 ? -11.261 1.283 7.526 1.00 91.00 81 VAL A O 1
ATOM 616 N N . ARG A 1 82 ? -12.430 -0.082 6.187 1.00 89.69 82 ARG A N 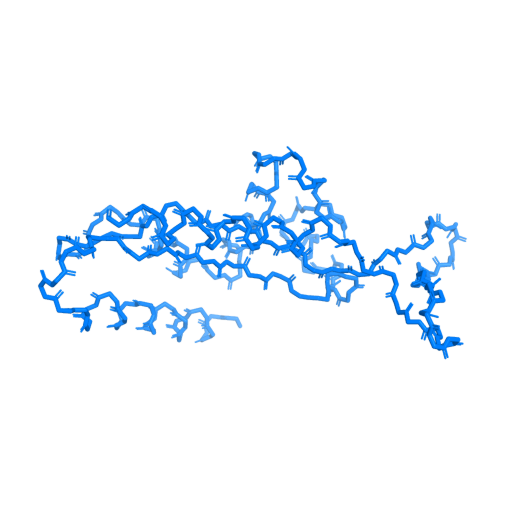1
ATOM 617 C CA . ARG A 1 82 ? -13.464 0.903 5.830 1.00 89.69 82 ARG A CA 1
ATOM 618 C C . ARG A 1 82 ? -14.642 0.950 6.805 1.00 89.69 82 ARG A C 1
ATOM 620 O O . ARG A 1 82 ? -15.501 1.822 6.662 1.00 89.69 82 ARG A O 1
ATOM 627 N N . SER A 1 83 ? -14.718 0.019 7.756 1.00 85.06 83 SER A N 1
ATOM 628 C CA . SER A 1 83 ? -15.852 -0.070 8.674 1.00 85.06 83 SER A CA 1
ATOM 629 C C . SER A 1 83 ? -15.994 1.210 9.503 1.00 85.06 83 SER A C 1
ATOM 631 O O . SER A 1 83 ? -15.024 1.813 9.973 1.00 85.06 83 SER A O 1
ATOM 633 N N . ARG A 1 84 ? -17.243 1.657 9.650 1.00 65.62 84 ARG A N 1
ATOM 634 C CA . ARG A 1 84 ? -17.584 2.809 10.480 1.00 65.62 84 ARG A CA 1
ATOM 635 C C . ARG A 1 84 ? -17.627 2.344 11.934 1.00 65.62 84 ARG A C 1
ATOM 637 O O . ARG A 1 84 ? -18.654 1.860 12.375 1.00 65.62 84 ARG A O 1
ATOM 644 N N . GLU A 1 85 ? -16.500 2.512 12.621 1.00 65.19 85 GLU A N 1
ATOM 645 C CA . GLU A 1 85 ? -16.346 2.440 14.081 1.00 65.19 85 GLU A CA 1
ATOM 646 C C . GLU A 1 85 ? -16.634 1.071 14.727 1.00 65.19 85 GLU A C 1
ATOM 648 O O . GLU A 1 85 ? -17.769 0.627 14.863 1.00 65.19 85 GLU A O 1
ATOM 653 N N . THR A 1 86 ? -15.574 0.436 15.231 1.00 61.41 86 THR A N 1
ATOM 654 C CA . THR A 1 86 ? -15.674 -0.740 16.101 1.00 61.41 86 THR A CA 1
ATOM 655 C C . THR A 1 86 ? -15.272 -0.301 17.504 1.00 61.41 86 THR A C 1
ATOM 657 O O . THR A 1 86 ? -14.113 0.033 17.747 1.00 61.41 86 THR A O 1
ATOM 660 N N . SER A 1 87 ? -16.229 -0.276 18.436 1.00 59.88 87 SER A N 1
ATOM 661 C CA . SER A 1 87 ? -15.971 0.008 19.859 1.00 59.88 87 SER A CA 1
ATOM 662 C C . SER A 1 87 ? -15.332 1.385 20.138 1.00 59.88 87 SER A C 1
ATOM 664 O O . SER A 1 87 ? -14.410 1.487 20.947 1.00 59.88 87 SER A O 1
ATOM 666 N N . GLY A 1 88 ? -15.787 2.449 19.464 1.00 64.38 88 GLY A N 1
ATOM 667 C CA . GLY A 1 88 ? -15.273 3.815 19.674 1.00 64.38 88 GLY A CA 1
ATOM 668 C C . GLY A 1 88 ? -13.922 4.101 19.005 1.00 64.38 88 GLY A C 1
ATOM 669 O O . GLY A 1 88 ? -13.311 5.145 19.234 1.00 64.38 88 GLY A O 1
ATOM 670 N N . ARG A 1 89 ? -13.410 3.151 18.212 1.00 72.56 89 ARG A N 1
ATOM 671 C CA . ARG A 1 89 ? -12.136 3.243 17.492 1.00 72.56 89 ARG A CA 1
ATOM 672 C C . ARG A 1 89 ? -12.384 3.022 16.014 1.00 72.56 89 ARG A C 1
ATOM 674 O O . ARG A 1 89 ? -13.174 2.162 15.623 1.00 72.56 89 ARG A O 1
ATOM 681 N N . LYS A 1 90 ? -11.685 3.784 15.180 1.00 81.56 90 LYS A N 1
ATOM 682 C CA . LYS A 1 90 ? -11.789 3.652 13.725 1.00 81.56 90 LYS A CA 1
ATOM 683 C C . LYS A 1 90 ? -10.425 3.671 13.069 1.00 81.56 90 LYS A C 1
ATOM 685 O O . LYS A 1 90 ? -9.469 4.231 13.599 1.00 81.56 90 LYS A O 1
ATOM 690 N N . PHE A 1 91 ? -10.333 3.073 11.894 1.00 87.12 91 PHE A N 1
ATOM 691 C CA . PHE A 1 91 ? -9.187 3.331 11.045 1.00 87.12 91 PHE A CA 1
ATOM 692 C C . PHE A 1 91 ? -9.314 4.732 10.443 1.00 87.12 91 PHE A C 1
ATOM 694 O O . PHE A 1 91 ? -10.399 5.177 10.061 1.00 87.12 91 PHE A O 1
ATOM 701 N N . ALA A 1 92 ? -8.196 5.444 10.373 1.00 88.31 92 ALA A N 1
ATOM 702 C CA . ALA A 1 92 ? -8.073 6.596 9.501 1.00 88.31 92 ALA A CA 1
ATOM 703 C C . ALA A 1 92 ? -8.097 6.137 8.034 1.00 88.31 92 ALA A C 1
ATOM 705 O O . ALA A 1 92 ? -7.945 4.951 7.730 1.00 88.31 92 ALA A O 1
ATOM 706 N N . LYS A 1 93 ? -8.246 7.096 7.113 1.00 88.75 93 LYS A N 1
ATOM 707 C CA . LYS A 1 93 ? -8.140 6.814 5.680 1.00 88.75 93 LYS A CA 1
ATOM 708 C C . LYS A 1 93 ? -6.795 6.116 5.390 1.00 88.75 93 LYS A C 1
ATOM 710 O O . LYS A 1 93 ? -5.759 6.643 5.808 1.00 88.75 93 LYS A O 1
ATOM 715 N N . PRO A 1 94 ? -6.794 4.961 4.701 1.00 91.50 94 PRO A N 1
ATOM 716 C CA . PRO A 1 94 ? -5.565 4.245 4.390 1.00 91.50 94 PRO A CA 1
ATOM 717 C C . PRO A 1 94 ? -4.668 5.055 3.450 1.00 91.50 94 PRO A C 1
ATOM 719 O O . PRO A 1 94 ? -5.145 5.797 2.589 1.00 91.50 94 PRO A O 1
ATOM 722 N N . SER A 1 95 ? -3.357 4.893 3.621 1.00 92.31 95 SER A N 1
ATOM 723 C CA . SER A 1 95 ? -2.334 5.429 2.717 1.00 92.31 95 SER A CA 1
ATOM 724 C C . SER A 1 95 ? -1.683 4.296 1.927 1.00 92.31 95 SER A C 1
ATOM 726 O O . SER A 1 95 ? -1.455 3.213 2.471 1.00 92.31 95 SER A O 1
ATOM 728 N N . PHE A 1 96 ? -1.379 4.546 0.653 1.00 91.62 96 PHE A N 1
ATOM 729 C CA . PHE A 1 96 ? -0.896 3.532 -0.283 1.00 91.62 96 PHE A CA 1
ATOM 730 C C . PHE A 1 96 ? 0.412 3.973 -0.933 1.00 91.62 96 PHE A C 1
ATOM 732 O O . PHE A 1 96 ? 0.487 5.060 -1.505 1.00 91.62 96 PHE A O 1
ATOM 739 N N . PHE A 1 97 ? 1.413 3.101 -0.878 1.00 90.06 97 PHE A N 1
ATOM 740 C CA . PHE A 1 97 ? 2.740 3.322 -1.446 1.00 90.06 97 PHE A CA 1
ATOM 741 C C . PHE A 1 97 ? 3.121 2.138 -2.318 1.00 90.06 97 PHE A C 1
ATOM 743 O O . PHE A 1 97 ? 2.807 0.995 -1.984 1.00 90.06 97 PHE A O 1
ATOM 750 N N . PHE A 1 98 ? 3.816 2.396 -3.419 1.00 88.00 98 PHE A N 1
ATOM 751 C CA . PHE A 1 98 ? 4.184 1.356 -4.370 1.00 88.00 98 PHE A CA 1
ATOM 752 C C . PHE A 1 98 ? 5.671 1.442 -4.652 1.00 88.00 98 PHE A C 1
ATOM 754 O O . PHE A 1 98 ? 6.146 2.357 -5.308 1.00 88.00 98 PHE A O 1
ATOM 761 N N . SER A 1 99 ? 6.404 0.451 -4.175 1.00 84.44 99 SER A N 1
ATOM 762 C CA . SER A 1 99 ? 7.811 0.266 -4.467 1.00 84.44 99 SER A CA 1
ATOM 763 C C . SER A 1 99 ? 7.965 -0.652 -5.676 1.00 84.44 99 SER A C 1
ATOM 765 O O . SER A 1 99 ? 7.515 -1.800 -5.677 1.00 84.44 99 SER A O 1
ATOM 767 N N . GLY A 1 100 ? 8.622 -0.136 -6.706 1.00 81.81 100 GLY A N 1
ATOM 768 C CA . GLY A 1 100 ? 9.032 -0.876 -7.891 1.00 81.81 100 GLY A CA 1
ATOM 769 C C . GLY A 1 100 ? 10.301 -0.259 -8.457 1.00 81.81 100 GLY A C 1
ATOM 770 O O . GLY A 1 100 ? 10.656 0.871 -8.120 1.00 81.81 100 GLY A O 1
ATOM 771 N N . VAL A 1 101 ? 11.001 -1.003 -9.298 1.00 83.56 101 VAL A N 1
ATOM 772 C CA . VAL A 1 101 ? 12.151 -0.475 -10.038 1.00 83.56 101 VAL A CA 1
ATOM 773 C C . VAL A 1 101 ? 11.684 0.162 -11.339 1.00 83.56 101 VAL A C 1
ATOM 775 O O . VAL A 1 101 ? 10.712 -0.289 -11.947 1.00 83.56 101 VAL A O 1
ATOM 778 N N . ARG A 1 102 ? 12.375 1.208 -11.797 1.00 81.00 102 ARG A N 1
ATOM 779 C CA . ARG A 1 102 ? 12.127 1.727 -13.141 1.00 81.00 102 ARG A CA 1
ATOM 780 C C . ARG A 1 102 ? 12.557 0.692 -14.170 1.00 81.00 102 ARG A C 1
ATOM 782 O O . ARG A 1 102 ? 13.590 0.042 -14.015 1.00 81.00 102 ARG A O 1
ATOM 789 N N . THR A 1 103 ? 11.781 0.569 -15.237 1.00 80.38 103 THR A N 1
ATOM 790 C CA . THR A 1 103 ? 12.095 -0.322 -16.352 1.00 80.38 103 THR A CA 1
ATOM 791 C C . THR A 1 103 ? 12.255 0.459 -17.648 1.00 80.38 103 THR A C 1
ATOM 793 O O . THR A 1 103 ? 11.632 1.503 -17.833 1.00 80.38 103 THR A O 1
ATOM 796 N N . GLU A 1 104 ? 13.070 -0.063 -18.561 1.00 79.12 104 GLU A N 1
ATOM 797 C CA . GLU A 1 104 ? 13.119 0.399 -19.948 1.00 79.12 104 GLU A CA 1
ATOM 798 C C . GLU A 1 104 ? 11.713 0.339 -20.582 1.00 79.12 104 GLU A C 1
ATOM 800 O O . GLU A 1 104 ? 10.938 -0.572 -20.254 1.00 79.12 104 GLU A O 1
ATOM 805 N N . PRO A 1 105 ? 11.376 1.262 -21.506 1.00 70.31 105 PRO A N 1
ATOM 806 C CA . PRO A 1 105 ? 10.145 1.179 -22.281 1.00 70.31 105 PRO A CA 1
ATOM 807 C C . PRO A 1 105 ? 10.030 -0.181 -22.974 1.00 70.31 105 PRO A C 1
ATOM 809 O O . PRO A 1 105 ? 10.999 -0.682 -23.552 1.00 70.31 105 PRO A O 1
ATOM 812 N N . ALA A 1 106 ? 8.845 -0.788 -22.917 1.00 66.25 106 ALA A N 1
ATOM 813 C CA . ALA A 1 106 ? 8.619 -2.095 -23.514 1.00 66.25 106 ALA A CA 1
ATOM 814 C C . ALA A 1 106 ? 8.801 -2.026 -25.041 1.00 66.25 106 ALA A C 1
ATOM 816 O O . ALA A 1 106 ? 8.044 -1.354 -25.739 1.00 66.25 106 ALA A O 1
ATOM 817 N N . ALA A 1 107 ? 9.800 -2.740 -25.561 1.00 70.31 107 ALA A N 1
ATOM 818 C CA . ALA A 1 107 ? 9.942 -2.987 -26.992 1.00 70.31 107 ALA A CA 1
ATOM 819 C C . ALA A 1 107 ? 9.130 -4.237 -27.390 1.00 70.31 107 ALA A C 1
ATOM 821 O O . ALA A 1 107 ? 9.077 -5.192 -26.603 1.00 70.31 107 ALA A O 1
ATOM 822 N N . PRO A 1 108 ? 8.531 -4.290 -28.598 1.00 65.94 108 PRO A N 1
ATOM 823 C CA . PRO A 1 108 ? 7.781 -5.459 -29.051 1.00 65.94 108 PRO A CA 1
ATOM 824 C C . PRO A 1 108 ? 8.617 -6.742 -28.939 1.00 65.94 108 PRO A C 1
ATOM 826 O O . PRO A 1 108 ? 9.733 -6.817 -29.449 1.00 65.94 108 PRO A O 1
ATOM 829 N N . GLY A 1 109 ? 8.088 -7.750 -28.240 1.00 71.50 109 GLY A N 1
ATOM 830 C CA . GLY A 1 109 ? 8.740 -9.054 -28.070 1.00 71.50 109 GLY A CA 1
ATOM 831 C C . GLY A 1 109 ? 9.847 -9.122 -27.010 1.00 71.50 109 GLY A C 1
ATOM 832 O O . GLY A 1 109 ? 10.412 -10.197 -26.810 1.00 71.50 109 GLY A O 1
ATOM 833 N N . ARG A 1 110 ? 10.151 -8.031 -26.289 1.00 71.12 110 ARG A N 1
ATOM 834 C CA . ARG A 1 110 ? 11.168 -8.027 -25.225 1.00 71.12 110 ARG A CA 1
ATOM 835 C C . ARG A 1 110 ? 10.539 -7.800 -23.853 1.00 71.12 110 ARG A C 1
ATOM 837 O O . ARG A 1 110 ? 9.708 -6.916 -23.678 1.00 71.12 110 ARG A O 1
ATOM 844 N N . ARG A 1 111 ? 10.971 -8.580 -22.856 1.00 67.81 111 ARG A N 1
ATOM 845 C CA . ARG A 1 111 ? 10.612 -8.312 -21.455 1.00 67.81 111 ARG A CA 1
ATOM 846 C C . ARG A 1 111 ? 11.205 -6.963 -21.017 1.00 67.81 111 ARG A C 1
ATOM 848 O O . ARG A 1 111 ? 12.352 -6.694 -21.393 1.00 67.81 111 ARG A O 1
ATOM 855 N N . PRO A 1 112 ? 10.475 -6.154 -20.226 1.00 71.88 112 PRO A N 1
ATOM 856 C CA . PRO A 1 112 ? 11.011 -4.928 -19.648 1.00 71.88 112 PRO A CA 1
ATOM 857 C C . PRO A 1 112 ? 12.296 -5.228 -18.876 1.00 71.88 112 PRO A C 1
ATOM 859 O O . PRO A 1 112 ? 12.370 -6.215 -18.140 1.00 71.88 112 PRO A O 1
ATOM 862 N N . LYS A 1 113 ? 13.320 -4.397 -19.062 1.00 81.12 113 LYS A N 1
ATOM 863 C CA . LYS A 1 113 ? 14.573 -4.502 -18.313 1.00 81.12 113 LYS A CA 1
ATOM 864 C C . LYS A 1 113 ? 14.593 -3.490 -17.190 1.00 81.12 113 LYS A C 1
ATOM 866 O O . LYS A 1 113 ? 14.234 -2.339 -17.402 1.00 81.12 113 LYS A O 1
ATOM 871 N N . VAL A 1 114 ? 15.055 -3.917 -16.023 1.00 84.38 114 VAL A N 1
ATOM 872 C CA . VAL A 1 114 ? 15.279 -3.036 -14.877 1.00 84.38 114 VAL A CA 1
ATOM 873 C C . VAL A 1 114 ? 16.383 -2.038 -15.213 1.00 84.38 114 VAL A C 1
ATOM 875 O O . VAL A 1 114 ? 17.480 -2.439 -15.602 1.00 84.38 114 VAL A O 1
ATOM 878 N N . LEU A 1 115 ? 16.092 -0.748 -15.055 1.00 86.38 115 LEU A N 1
ATOM 879 C CA . LEU A 1 115 ? 17.092 0.305 -15.158 1.00 86.38 115 LEU A CA 1
ATOM 880 C C . LEU A 1 115 ? 18.036 0.221 -13.963 1.00 86.38 115 LEU A C 1
ATOM 882 O O . LEU A 1 115 ? 17.610 0.018 -12.825 1.00 86.38 115 LEU A O 1
ATOM 886 N N . LEU A 1 116 ? 19.327 0.390 -14.232 1.00 87.75 116 LEU A N 1
ATOM 887 C CA . LEU A 1 116 ? 20.364 0.444 -13.213 1.00 87.75 116 LEU A CA 1
ATOM 888 C C . LEU A 1 116 ? 20.905 1.867 -13.121 1.00 87.75 116 LEU A C 1
ATOM 890 O O . LEU A 1 116 ? 21.118 2.527 -14.137 1.00 87.75 116 LEU A O 1
ATOM 894 N N . ARG A 1 117 ? 21.183 2.315 -11.901 1.00 86.88 117 ARG A N 1
ATOM 895 C CA . ARG A 1 117 ? 21.888 3.566 -11.626 1.00 86.88 117 ARG A CA 1
ATOM 896 C C . ARG A 1 117 ? 23.247 3.281 -11.000 1.00 86.88 117 ARG A C 1
ATOM 898 O O . ARG A 1 117 ? 23.405 2.323 -10.239 1.00 86.88 117 ARG A O 1
ATOM 905 N N . ALA A 1 118 ? 24.231 4.117 -11.310 1.00 88.62 118 ALA A N 1
ATOM 906 C CA . ALA A 1 118 ? 25.528 4.063 -10.654 1.00 88.62 118 ALA A CA 1
ATOM 907 C C . ALA A 1 118 ? 25.410 4.689 -9.258 1.00 88.62 118 ALA A C 1
ATOM 909 O O . ALA A 1 118 ? 25.039 5.855 -9.112 1.00 88.62 118 ALA A O 1
ATOM 910 N N . SER A 1 119 ? 25.719 3.913 -8.222 1.00 82.62 119 SER A N 1
ATOM 911 C CA . SER A 1 119 ? 25.845 4.435 -6.862 1.00 82.62 119 SER A CA 1
ATOM 912 C C . SER A 1 119 ? 27.140 5.243 -6.714 1.00 82.62 119 SER A C 1
ATOM 914 O O . SER A 1 119 ? 28.102 5.052 -7.462 1.00 82.62 119 SER A O 1
ATOM 916 N N . LYS A 1 120 ? 27.208 6.109 -5.693 1.00 78.19 120 LYS A N 1
ATOM 917 C CA . LYS A 1 120 ? 28.412 6.907 -5.375 1.00 78.19 120 LYS A CA 1
ATOM 918 C C . LYS A 1 120 ? 29.677 6.058 -5.145 1.00 78.19 120 LYS A C 1
ATOM 920 O O . LYS A 1 120 ? 30.774 6.591 -5.227 1.00 78.19 120 LYS A O 1
ATOM 925 N N . GLY A 1 121 ? 29.529 4.757 -4.877 1.00 81.31 121 GLY A N 1
ATOM 926 C CA . GLY A 1 121 ? 30.628 3.800 -4.717 1.00 81.31 121 GLY A CA 1
ATOM 927 C C . GLY A 1 121 ? 30.956 2.978 -5.970 1.00 81.31 121 GLY A C 1
ATOM 928 O O . GLY A 1 121 ? 31.604 1.945 -5.849 1.00 81.31 121 GLY A O 1
ATOM 929 N N . GLY A 1 122 ? 30.455 3.356 -7.152 1.00 82.06 122 GLY A N 1
ATOM 930 C CA . GLY A 1 122 ? 30.728 2.661 -8.419 1.00 82.06 122 GLY A CA 1
ATOM 931 C C . GLY A 1 122 ? 29.973 1.340 -8.620 1.00 82.06 122 GLY A C 1
ATOM 932 O O . GLY A 1 122 ? 30.114 0.702 -9.660 1.00 82.06 122 GLY A O 1
ATOM 933 N N . ARG A 1 123 ? 29.140 0.921 -7.659 1.00 86.50 123 ARG A N 1
ATOM 934 C CA . ARG A 1 123 ? 28.264 -0.251 -7.799 1.00 86.50 123 ARG A CA 1
ATOM 935 C C . ARG A 1 123 ? 26.993 0.129 -8.556 1.00 86.50 123 ARG A C 1
ATOM 937 O O . ARG A 1 123 ? 26.371 1.137 -8.224 1.00 86.50 123 ARG A O 1
ATOM 944 N N . TRP A 1 124 ? 26.586 -0.700 -9.512 1.00 87.88 124 TRP A N 1
ATOM 945 C CA . TRP A 1 124 ? 25.280 -0.598 -10.161 1.00 87.88 124 TRP A CA 1
ATOM 946 C C . TRP A 1 124 ? 24.183 -1.154 -9.254 1.00 87.88 124 TRP A C 1
ATOM 948 O O . TRP A 1 124 ? 24.301 -2.267 -8.742 1.00 87.88 124 TRP A O 1
ATOM 958 N N . GLU A 1 125 ? 23.116 -0.387 -9.067 1.00 87.56 125 GLU A N 1
ATOM 959 C CA . GLU A 1 125 ? 21.941 -0.783 -8.290 1.00 87.56 125 GLU A CA 1
ATOM 960 C C . GLU A 1 125 ? 20.655 -0.505 -9.075 1.00 87.56 125 GLU A C 1
ATOM 962 O O . GLU A 1 125 ? 20.663 0.380 -9.935 1.00 87.56 125 GLU A O 1
ATOM 967 N N . PRO A 1 126 ? 19.555 -1.239 -8.824 1.00 85.44 126 PRO A N 1
ATOM 968 C CA . PRO A 1 126 ? 18.282 -0.942 -9.467 1.00 85.44 126 PRO A CA 1
ATOM 969 C C . PRO A 1 126 ? 17.846 0.503 -9.212 1.00 85.44 126 PRO A C 1
ATOM 971 O O . PRO A 1 126 ? 17.965 1.009 -8.094 1.00 85.44 126 PRO A O 1
ATOM 974 N N . ASP A 1 127 ? 17.351 1.171 -10.251 1.00 85.62 127 ASP A N 1
ATOM 975 C CA . ASP A 1 127 ? 16.858 2.540 -10.145 1.00 85.62 127 ASP A CA 1
ATOM 976 C C . ASP A 1 127 ? 15.470 2.541 -9.497 1.00 85.62 127 ASP A C 1
ATOM 978 O O . ASP A 1 127 ? 14.451 2.289 -10.146 1.00 85.62 127 ASP A O 1
ATOM 982 N N . TYR A 1 128 ? 15.441 2.799 -8.190 1.00 82.19 128 TYR A N 1
ATOM 983 C CA . TYR A 1 128 ? 14.206 2.982 -7.438 1.00 82.19 128 TYR A CA 1
ATOM 984 C C . TYR A 1 128 ? 13.775 4.454 -7.472 1.00 82.19 128 TYR A C 1
ATOM 986 O O . TYR A 1 128 ? 14.578 5.346 -7.178 1.00 82.19 128 TYR A O 1
ATOM 994 N N . PRO A 1 129 ? 12.496 4.743 -7.755 1.00 78.06 129 PRO A N 1
ATOM 995 C CA . PRO A 1 129 ? 11.975 6.095 -7.690 1.00 78.06 129 PRO A CA 1
ATOM 996 C C . PRO A 1 129 ? 12.030 6.639 -6.255 1.00 78.06 129 PRO A C 1
ATOM 998 O O . PRO A 1 129 ? 11.352 6.146 -5.356 1.00 78.06 129 PRO A O 1
ATOM 1001 N N . ALA A 1 130 ? 12.801 7.709 -6.047 1.00 81.75 130 ALA A N 1
ATOM 1002 C CA . ALA A 1 130 ? 12.958 8.335 -4.731 1.00 81.75 130 ALA A CA 1
ATOM 1003 C C . ALA A 1 130 ? 11.661 8.965 -4.185 1.00 81.75 130 ALA A C 1
ATOM 1005 O O . ALA A 1 130 ? 11.516 9.106 -2.972 1.00 81.75 130 ALA A O 1
ATOM 1006 N N . HIS A 1 131 ? 10.720 9.335 -5.060 1.00 83.69 131 HIS A N 1
ATOM 1007 C CA . HIS A 1 131 ? 9.492 10.024 -4.660 1.00 83.69 131 HIS A CA 1
ATOM 1008 C C . HIS A 1 131 ? 8.628 9.185 -3.711 1.00 83.69 131 HIS A C 1
ATOM 1010 O O . HIS A 1 131 ? 8.137 9.720 -2.729 1.00 83.69 131 HIS A O 1
ATOM 1016 N N . GLU A 1 132 ? 8.522 7.869 -3.919 1.00 84.12 132 GLU A N 1
ATOM 1017 C CA . GLU A 1 132 ? 7.719 6.986 -3.058 1.00 84.12 132 GLU A CA 1
ATOM 1018 C C . GLU A 1 132 ? 8.239 6.934 -1.631 1.00 84.12 132 GLU A C 1
ATOM 1020 O O . GLU A 1 132 ? 7.475 6.993 -0.667 1.00 84.12 132 GLU A O 1
ATOM 1025 N N . TYR A 1 133 ? 9.561 6.849 -1.505 1.00 84.31 133 TYR A N 1
ATOM 1026 C CA . TYR A 1 133 ? 10.228 6.854 -0.216 1.00 84.31 133 TYR A CA 1
ATOM 1027 C C . TYR A 1 133 ? 9.999 8.181 0.514 1.00 84.31 133 TYR A C 1
ATOM 1029 O O . TYR A 1 133 ? 9.625 8.185 1.686 1.00 84.31 133 TYR A O 1
ATOM 1037 N N . LEU A 1 134 ? 10.161 9.309 -0.183 1.00 88.56 134 LEU A N 1
ATOM 1038 C CA . LEU A 1 134 ? 9.930 10.631 0.400 1.00 88.56 134 LEU A CA 1
ATOM 1039 C C . LEU A 1 134 ? 8.459 10.835 0.793 1.00 88.56 134 LEU A C 1
ATOM 1041 O O . LEU A 1 134 ? 8.193 11.296 1.900 1.00 88.56 134 LEU A O 1
ATOM 1045 N N . SER A 1 135 ? 7.507 10.425 -0.049 1.00 87.50 135 SER A N 1
ATOM 1046 C CA . SER A 1 135 ? 6.073 10.503 0.252 1.00 87.50 135 SER A CA 1
ATOM 1047 C C . SER A 1 135 ? 5.676 9.639 1.454 1.00 87.50 135 SER A C 1
ATOM 1049 O O . SER A 1 135 ? 4.816 10.042 2.245 1.00 87.50 135 SER A O 1
ATOM 1051 N N . LEU A 1 136 ? 6.308 8.472 1.634 1.00 89.75 136 LEU A N 1
ATOM 1052 C CA . LEU A 1 136 ? 6.116 7.644 2.825 1.00 89.75 136 LEU A CA 1
ATOM 1053 C C . LEU A 1 136 ? 6.596 8.375 4.083 1.00 89.75 136 LEU A C 1
ATOM 1055 O O . LEU A 1 136 ? 5.843 8.469 5.054 1.00 89.75 136 LEU A O 1
ATOM 1059 N N . LEU A 1 137 ? 7.812 8.930 4.063 1.00 92.19 137 LEU A N 1
ATOM 1060 C CA . LEU A 1 137 ? 8.350 9.695 5.193 1.00 92.19 137 LEU A CA 1
ATOM 1061 C C . LEU A 1 137 ? 7.483 10.912 5.531 1.00 92.19 137 LEU A C 1
ATOM 1063 O O . LEU A 1 137 ? 7.212 11.172 6.703 1.00 92.19 137 LEU A O 1
ATOM 1067 N N . GLU A 1 138 ? 7.008 11.634 4.518 1.00 91.75 138 GLU A N 1
ATOM 1068 C CA . GLU A 1 138 ? 6.120 12.780 4.704 1.00 91.75 138 GLU A CA 1
ATOM 1069 C C . GLU A 1 138 ? 4.795 12.363 5.358 1.00 91.75 138 GLU A C 1
ATOM 1071 O O . GLU A 1 138 ? 4.308 13.025 6.275 1.00 91.75 138 GLU A O 1
ATOM 1076 N N . THR A 1 139 ? 4.227 11.231 4.940 1.00 90.75 139 THR A N 1
ATOM 1077 C CA . THR A 1 139 ? 2.993 10.694 5.526 1.00 90.75 139 THR A CA 1
ATOM 1078 C C . THR A 1 139 ? 3.194 10.278 6.980 1.00 90.75 139 THR A C 1
ATOM 1080 O O . THR A 1 139 ? 2.371 10.613 7.831 1.00 90.75 139 THR A O 1
ATOM 1083 N N . LEU A 1 140 ? 4.307 9.611 7.296 1.00 92.06 140 LEU A N 1
ATOM 1084 C CA . LEU A 1 140 ? 4.660 9.263 8.674 1.00 92.06 140 LEU A CA 1
ATOM 1085 C C . LEU A 1 140 ? 4.839 10.514 9.543 1.00 92.06 140 LEU A C 1
ATOM 1087 O O . LEU A 1 140 ? 4.343 10.546 10.668 1.00 92.06 140 LEU A O 1
ATOM 1091 N N . SER A 1 141 ? 5.480 11.556 9.008 1.00 92.56 141 SER A N 1
ATOM 1092 C CA . SER A 1 141 ? 5.624 12.851 9.680 1.00 92.56 141 SER A CA 1
ATOM 1093 C C . SER A 1 141 ? 4.261 13.486 9.982 1.00 92.56 141 SER A C 1
ATOM 1095 O O . SER A 1 141 ? 3.998 13.867 11.122 1.00 92.56 141 SER A O 1
ATOM 1097 N N . LYS A 1 142 ? 3.339 13.504 9.007 1.00 90.56 142 LYS A N 1
ATOM 1098 C CA . LYS A 1 142 ? 1.965 14.012 9.190 1.00 90.56 142 LYS A CA 1
ATOM 1099 C C . LYS A 1 142 ? 1.197 13.245 10.268 1.00 90.56 142 LYS A C 1
ATOM 1101 O O . LYS A 1 142 ? 0.558 13.869 11.106 1.00 90.56 142 LYS A O 1
ATOM 1106 N N . ILE A 1 143 ? 1.292 11.914 10.280 1.00 88.62 143 ILE A N 1
ATOM 1107 C CA . ILE A 1 143 ? 0.660 11.064 11.305 1.00 88.62 143 ILE A CA 1
ATOM 1108 C C . ILE A 1 143 ? 1.263 11.330 12.691 1.00 88.62 143 ILE A C 1
ATOM 1110 O O . ILE A 1 143 ? 0.555 11.358 13.696 1.00 88.62 143 ILE A O 1
ATOM 1114 N N . ALA A 1 144 ? 2.581 11.520 12.769 1.00 87.31 144 ALA A N 1
ATOM 1115 C CA . ALA A 1 144 ? 3.255 11.821 14.027 1.00 87.31 144 ALA A CA 1
ATOM 1116 C C . ALA A 1 144 ? 2.896 13.214 14.566 1.00 87.31 144 ALA A C 1
ATOM 1118 O O . ALA A 1 144 ? 2.837 13.381 15.784 1.00 87.31 144 ALA A O 1
ATOM 1119 N N . ALA A 1 145 ? 2.654 14.179 13.674 1.00 86.38 145 ALA A N 1
ATOM 1120 C CA . ALA A 1 145 ? 2.258 15.544 14.004 1.00 86.38 145 ALA A CA 1
ATOM 1121 C C . ALA A 1 145 ? 0.760 15.688 14.322 1.00 86.38 145 ALA A C 1
ATOM 1123 O O . ALA A 1 145 ? 0.388 16.609 15.039 1.00 86.38 145 ALA A O 1
ATOM 1124 N N . SER A 1 146 ? -0.101 14.784 13.841 1.00 72.38 146 SER A N 1
ATOM 1125 C CA . SER A 1 146 ? -1.546 14.787 14.120 1.00 72.38 146 SER A CA 1
ATOM 1126 C C . SER A 1 146 ? -1.905 14.238 15.512 1.00 72.38 146 SER A C 1
ATOM 1128 O O . SER A 1 146 ? -2.926 13.564 15.658 1.00 72.38 146 SER A O 1
ATOM 1130 N N . ARG A 1 147 ? -1.024 14.438 16.499 1.00 57.72 147 ARG A N 1
ATOM 1131 C CA . ARG A 1 147 ? -1.211 14.007 17.891 1.00 57.72 147 ARG A CA 1
ATOM 1132 C C . ARG A 1 147 ? -2.142 14.933 18.652 1.00 57.72 147 ARG A C 1
ATOM 1134 O O . ARG A 1 147 ? -2.026 16.161 18.464 1.00 57.72 147 ARG A O 1
#

Radius of gyration: 18.0 Å; chains: 1; bounding box: 48×33×56 Å

Secondary structure (DSSP, 8-state):
-HHHHHHHHHHHHHHHHH--SSS--EE--EEEE--GGGS-HHHHHHTT--SSPPPTT-HHHHHHHHHHHHHHH-HHHHHHHH-S-BTTBEEPPPEEEE----BPPPPTT-PPPBPEEE-TTS-EEE---HHHHHHHHHHHHHHHH--

Foldseek 3Di:
DVVVLVVLQVVVVVVQVPDDPPDDQADEAEAEAEALVPPDVVLCVVLVHDSDADDPVCQPSNLVSVCSSCCVVNVSNVCQQPDDDDPSHHYDDYHYFYKHFDWDPDDPPDRTHFDWDQDPVRDTDGHIDVVRVVVVVVVVVVVVVVD

Sequence (147 aa):
MEAYDVAVESLLAAMLRSRGPSGQSHLHPIFVFTKFDSVDPKALRAANVGDAPPEAEKAGPRSTYAETILDRHLPKTMALVRSRETSGRKFAKPSFFFSGVRTEPAAPGRRPKVLLRASKGGRWEPDYPAHEYLSLLETLSKIAASR

pLDDT: mean 82.99, std 9.46, range [53.28, 95.0]